Protein AF-A0A922Y9F1-F1 (afdb_monomer_lite)

Structure (mmCIF, N/CA/C/O backbone):
data_AF-A0A922Y9F1-F1
#
_entry.id   AF-A0A922Y9F1-F1
#
loop_
_atom_site.group_PDB
_atom_site.id
_atom_site.type_symbol
_atom_site.label_atom_id
_atom_site.label_alt_id
_atom_site.label_comp_id
_atom_site.label_asym_id
_atom_site.label_entity_id
_atom_site.label_seq_id
_atom_site.pdbx_PDB_ins_code
_atom_site.Cartn_x
_atom_site.Cartn_y
_atom_site.Cartn_z
_atom_site.occupancy
_atom_site.B_iso_or_equiv
_atom_site.auth_seq_id
_atom_site.auth_comp_id
_atom_site.auth_asym_id
_atom_site.auth_atom_id
_atom_site.pdbx_PDB_model_num
ATOM 1 N N . SER A 1 1 ? 3.352 14.376 -12.037 1.00 50.19 1 SER A N 1
ATOM 2 C CA . SER A 1 1 ? 3.086 13.077 -11.376 1.00 50.19 1 SER A CA 1
ATOM 3 C C . SER A 1 1 ? 4.196 12.090 -11.740 1.00 50.19 1 SER A C 1
ATOM 5 O O . SER A 1 1 ? 4.750 12.246 -12.824 1.00 50.19 1 SER A O 1
ATOM 7 N N . PRO A 1 2 ? 4.547 11.108 -10.882 1.00 52.25 2 PRO A N 1
ATOM 8 C CA . PRO A 1 2 ? 5.604 10.110 -11.145 1.00 52.25 2 PRO A CA 1
ATOM 9 C C . PRO A 1 2 ? 5.407 9.315 -12.447 1.00 52.25 2 PRO A C 1
ATOM 11 O O . PRO A 1 2 ? 6.379 8.942 -13.096 1.00 52.25 2 PRO A O 1
ATOM 14 N N . ALA A 1 3 ? 4.149 9.167 -12.881 1.00 56.09 3 ALA A N 1
ATOM 15 C CA . ALA A 1 3 ? 3.768 8.613 -14.182 1.00 56.09 3 ALA A CA 1
ATOM 16 C C . ALA A 1 3 ? 4.402 9.333 -15.394 1.00 56.09 3 ALA A C 1
ATOM 18 O O . ALA A 1 3 ? 4.562 8.721 -16.441 1.00 56.09 3 ALA A O 1
ATOM 19 N N . ASN A 1 4 ? 4.799 10.605 -15.259 1.00 57.25 4 ASN A N 1
ATOM 20 C CA . ASN A 1 4 ? 5.447 11.379 -16.328 1.00 57.25 4 ASN A CA 1
ATOM 21 C C . ASN A 1 4 ? 6.989 11.315 -16.273 1.00 57.25 4 ASN A C 1
ATOM 23 O O . ASN A 1 4 ? 7.649 12.045 -17.007 1.00 57.25 4 ASN A O 1
ATOM 27 N N . ASN A 1 5 ? 7.572 10.512 -15.374 1.00 60.50 5 ASN A N 1
ATOM 28 C CA . ASN A 1 5 ? 9.024 10.385 -15.184 1.00 60.50 5 ASN A CA 1
ATOM 29 C C . ASN A 1 5 ? 9.425 8.917 -14.967 1.00 60.50 5 ASN A C 1
ATOM 31 O O . ASN A 1 5 ? 10.132 8.598 -14.011 1.00 60.50 5 ASN A O 1
ATOM 35 N N . ASP A 1 6 ? 8.903 8.025 -15.812 1.00 61.97 6 ASP A N 1
ATOM 36 C CA . ASP A 1 6 ? 9.219 6.589 -15.827 1.00 61.97 6 ASP A CA 1
ATOM 37 C C . ASP A 1 6 ? 9.053 5.880 -14.473 1.00 61.97 6 ASP A C 1
ATOM 39 O O . ASP A 1 6 ? 9.779 4.937 -14.170 1.00 61.97 6 ASP A O 1
ATOM 43 N N . TYR A 1 7 ? 8.128 6.345 -13.622 1.00 58.06 7 TYR A N 1
ATOM 44 C CA . TYR A 1 7 ? 7.929 5.796 -12.274 1.00 58.06 7 TYR A CA 1
ATOM 45 C C . TYR A 1 7 ? 9.210 5.794 -11.421 1.00 58.06 7 TYR A C 1
ATOM 47 O O . TYR A 1 7 ? 9.376 4.940 -10.543 1.00 58.06 7 TYR A O 1
ATOM 55 N N . LYS A 1 8 ? 10.124 6.749 -11.662 1.00 56.16 8 LYS A N 1
ATOM 56 C CA . LYS A 1 8 ? 11.303 6.943 -10.811 1.00 56.16 8 LYS A CA 1
ATOM 57 C C . LYS A 1 8 ? 10.862 7.104 -9.351 1.00 56.16 8 LYS A C 1
ATOM 59 O O . LYS A 1 8 ? 9.918 7.855 -9.090 1.00 56.16 8 LYS A O 1
ATOM 64 N N . PRO A 1 9 ? 11.528 6.421 -8.405 1.00 55.97 9 PRO A N 1
ATOM 65 C CA . PRO A 1 9 ? 11.002 6.243 -7.060 1.00 55.97 9 PRO A CA 1
ATOM 66 C C . PRO A 1 9 ? 11.047 7.555 -6.271 1.00 55.97 9 PRO A C 1
ATOM 68 O O . PRO A 1 9 ? 12.086 7.940 -5.740 1.00 55.97 9 PRO A O 1
ATOM 71 N N . GLY A 1 10 ? 9.900 8.231 -6.176 1.00 61.06 10 GLY A N 1
ATOM 72 C CA . GLY A 1 10 ? 9.630 9.199 -5.109 1.00 61.06 10 GLY A CA 1
ATOM 73 C C . GLY A 1 10 ? 9.109 8.491 -3.856 1.00 61.06 10 GLY A C 1
ATOM 74 O O . GLY A 1 10 ? 9.471 8.852 -2.739 1.00 61.06 10 GLY A O 1
ATOM 75 N N . PHE A 1 11 ? 8.316 7.430 -4.052 1.00 70.44 11 PHE A N 1
ATOM 76 C CA . PHE A 1 11 ? 7.837 6.538 -3.000 1.00 70.44 11 PHE A CA 1
ATOM 7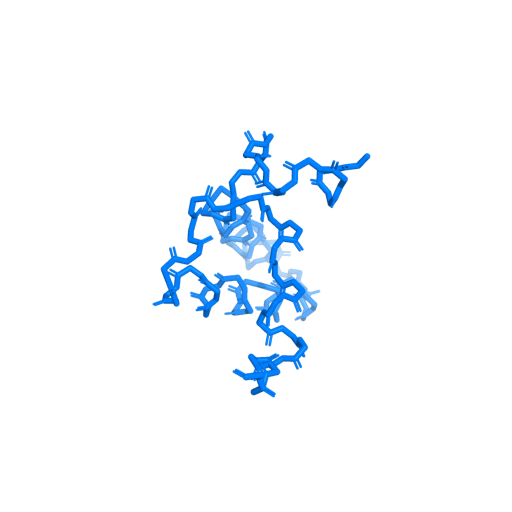7 C C . PHE A 1 11 ? 7.745 5.101 -3.533 1.00 70.44 11 PHE A C 1
ATOM 79 O O . PHE A 1 11 ? 6.882 4.777 -4.350 1.00 70.44 11 PHE A O 1
ATOM 86 N N . ALA A 1 12 ? 8.675 4.244 -3.108 1.00 83.88 12 ALA A N 1
ATOM 87 C 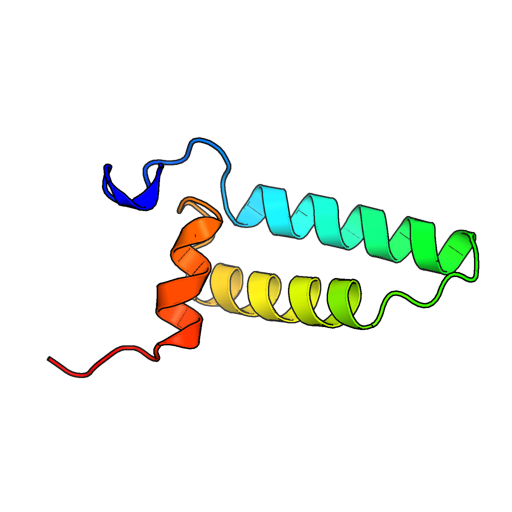CA . ALA A 1 12 ? 8.791 2.884 -3.630 1.00 83.88 12 ALA A CA 1
ATOM 88 C C . ALA A 1 12 ? 7.567 2.022 -3.276 1.00 83.88 12 ALA A C 1
ATOM 90 O O . ALA A 1 12 ? 7.049 2.086 -2.160 1.00 83.88 12 ALA A O 1
ATOM 91 N N . SER A 1 13 ? 7.154 1.146 -4.192 1.00 87.12 13 SER A N 1
ATOM 92 C CA . SER A 1 13 ? 6.073 0.177 -3.975 1.00 87.12 13 SER A CA 1
ATOM 93 C C . SER A 1 13 ? 6.286 -0.669 -2.710 1.00 87.12 13 SER A C 1
ATOM 95 O O . SER A 1 13 ? 5.352 -0.904 -1.941 1.00 87.12 13 SER A O 1
ATOM 97 N N . ALA A 1 14 ? 7.532 -1.063 -2.426 1.00 86.88 14 ALA A N 1
ATOM 98 C CA . ALA A 1 14 ? 7.870 -1.782 -1.199 1.00 86.88 14 ALA A CA 1
ATOM 99 C C . ALA A 1 14 ? 7.566 -0.975 0.084 1.00 86.88 14 ALA A C 1
ATOM 101 O O . ALA A 1 14 ? 7.171 -1.560 1.095 1.00 86.88 14 ALA A O 1
ATOM 102 N N . LEU A 1 15 ? 7.709 0.357 0.048 1.00 90.38 15 LEU A N 1
ATOM 103 C CA . LEU A 1 15 ? 7.350 1.235 1.168 1.00 90.38 15 LEU A CA 1
ATOM 104 C C . LEU A 1 15 ? 5.830 1.352 1.314 1.00 90.38 15 LEU A C 1
ATOM 106 O O . LEU A 1 15 ? 5.325 1.246 2.427 1.00 90.38 15 LEU A O 1
ATOM 110 N N . MET A 1 16 ? 5.093 1.439 0.203 1.00 92.88 16 MET A N 1
ATOM 111 C CA . MET A 1 16 ? 3.626 1.400 0.229 1.00 92.88 16 MET A CA 1
ATOM 112 C C . MET A 1 16 ? 3.101 0.100 0.853 1.00 92.88 16 MET A C 1
ATOM 114 O O . MET A 1 16 ? 2.210 0.124 1.701 1.00 92.88 16 MET A O 1
ATOM 118 N N . LEU A 1 17 ? 3.683 -1.048 0.487 1.00 93.75 17 LEU A N 1
ATOM 119 C CA . LEU A 1 17 ? 3.324 -2.337 1.083 1.00 93.75 17 LEU A CA 1
ATOM 120 C C . LEU A 1 17 ? 3.597 -2.369 2.594 1.00 93.75 17 LEU A C 1
ATOM 122 O O . LEU A 1 17 ? 2.792 -2.917 3.349 1.00 93.75 17 LEU A O 1
ATOM 126 N N . LYS A 1 18 ? 4.724 -1.803 3.040 1.00 93.44 18 LYS A N 1
ATOM 127 C CA . LYS A 1 18 ? 5.053 -1.702 4.467 1.00 93.44 18 LYS A CA 1
ATOM 128 C C . LYS A 1 18 ? 3.991 -0.892 5.214 1.00 93.44 18 LYS A C 1
ATOM 130 O O . LYS A 1 18 ? 3.476 -1.373 6.221 1.00 93.44 18 LYS A O 1
ATOM 135 N N . ASP A 1 19 ? 3.632 0.282 4.708 1.00 94.94 19 ASP A N 1
ATOM 136 C CA . ASP A 1 19 ? 2.652 1.157 5.359 1.00 94.94 19 ASP A CA 1
ATOM 137 C C . ASP A 1 19 ? 1.252 0.533 5.378 1.00 94.94 19 ASP A C 1
ATOM 139 O O . ASP A 1 19 ? 0.552 0.607 6.388 1.00 94.94 19 ASP A O 1
ATOM 143 N N . LEU A 1 20 ? 0.865 -0.178 4.313 1.00 95.25 20 LEU A N 1
ATOM 144 C CA . LEU A 1 20 ? -0.390 -0.930 4.278 1.00 95.25 20 LEU A CA 1
ATOM 145 C C . LEU A 1 20 ? -0.427 -2.042 5.330 1.00 95.25 20 LEU A C 1
ATOM 147 O O . LEU A 1 20 ? -1.455 -2.219 5.977 1.00 95.25 20 LEU A O 1
ATOM 151 N N . LYS A 1 21 ? 0.677 -2.766 5.550 1.00 95.75 21 LYS A N 1
ATOM 152 C CA . LYS A 1 21 ? 0.751 -3.778 6.617 1.00 95.75 21 LYS A CA 1
ATOM 153 C C . LYS A 1 21 ? 0.588 -3.153 8.001 1.00 95.75 21 LYS A C 1
ATOM 155 O O . LYS A 1 21 ? -0.237 -3.633 8.772 1.00 95.75 21 LYS A O 1
ATOM 160 N N . LEU A 1 22 ? 1.279 -2.043 8.268 1.00 97.19 22 LEU A N 1
ATOM 161 C CA . LEU A 1 22 ? 1.127 -1.296 9.522 1.00 97.19 22 LEU A CA 1
ATOM 162 C C . LEU A 1 22 ? -0.315 -0.798 9.716 1.00 97.19 22 LEU A C 1
ATOM 164 O O . LEU A 1 22 ? -0.871 -0.905 10.807 1.00 97.19 22 LEU A O 1
ATOM 168 N N . ALA A 1 23 ? -0.957 -0.311 8.651 1.00 96.38 23 ALA A N 1
ATOM 169 C CA . ALA A 1 23 ? -2.354 0.109 8.693 1.00 96.38 23 ALA A CA 1
ATOM 170 C C . ALA A 1 23 ? -3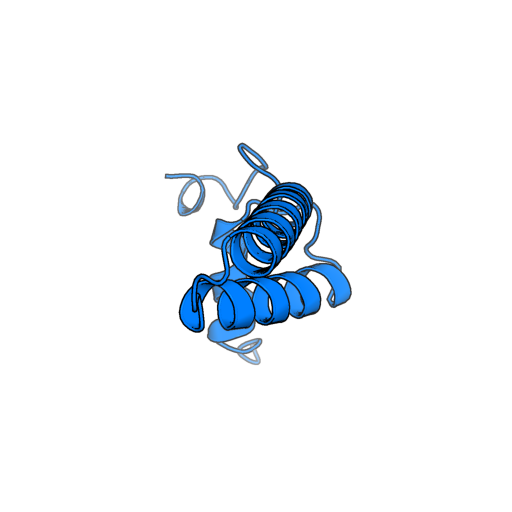.313 -1.062 8.971 1.00 96.38 23 ALA A C 1
ATOM 172 O O . ALA A 1 23 ? -4.283 -0.893 9.707 1.00 96.38 23 ALA A O 1
ATOM 173 N N . GLN A 1 24 ? -3.051 -2.251 8.414 1.00 97.75 24 GLN A N 1
ATOM 174 C CA . GLN A 1 24 ? -3.842 -3.452 8.702 1.00 97.75 24 GLN A CA 1
ATOM 175 C C . GLN A 1 24 ? -3.659 -3.925 10.150 1.00 97.75 24 GLN A C 1
ATOM 177 O O . GLN A 1 24 ? -4.649 -4.247 10.799 1.00 97.75 24 GLN A O 1
ATOM 182 N N . GLU A 1 25 ? -2.435 -3.913 10.683 1.00 97.25 25 GLU A N 1
ATOM 183 C CA . GLU A 1 25 ? -2.165 -4.231 12.093 1.00 97.25 25 GLU A CA 1
ATOM 184 C C . GLU A 1 25 ? -2.905 -3.271 13.037 1.00 97.25 25 GLU A C 1
ATOM 186 O O . GLU A 1 25 ? -3.583 -3.710 13.968 1.00 97.25 25 GLU A O 1
ATOM 191 N N . ALA A 1 26 ? -2.860 -1.967 12.751 1.00 96.88 26 ALA A N 1
ATOM 192 C CA . ALA A 1 26 ? -3.589 -0.961 13.519 1.00 96.88 26 ALA A CA 1
ATOM 193 C C . ALA A 1 26 ? -5.113 -1.145 13.422 1.00 96.88 26 ALA A C 1
ATOM 195 O O . ALA A 1 26 ? -5.814 -1.041 14.428 1.00 96.88 26 ALA A O 1
ATOM 196 N N . ALA A 1 27 ? -5.634 -1.458 12.232 1.00 96.62 27 ALA A N 1
ATOM 197 C CA . ALA A 1 27 ? -7.055 -1.723 12.036 1.00 96.62 27 ALA A CA 1
ATOM 198 C C . ALA A 1 27 ? -7.521 -2.952 12.834 1.00 96.62 27 ALA A C 1
ATOM 200 O O . ALA A 1 27 ? -8.568 -2.893 13.474 1.00 96.62 27 ALA A O 1
ATOM 201 N N . GLN A 1 28 ? -6.724 -4.027 12.864 1.00 95.94 28 GLN A N 1
ATOM 202 C CA . GLN A 1 28 ? -7.002 -5.207 13.691 1.00 95.94 28 GLN A CA 1
ATOM 203 C C . GLN A 1 28 ? -7.014 -4.859 15.183 1.00 95.94 28 GLN A C 1
ATOM 205 O O . GLN A 1 28 ? -7.959 -5.213 15.884 1.00 95.94 28 GLN A O 1
ATOM 210 N N . ALA A 1 29 ? -6.017 -4.107 15.661 1.00 97.31 29 ALA A N 1
ATOM 211 C CA . ALA A 1 29 ? -5.951 -3.677 17.059 1.00 97.31 29 ALA A CA 1
ATOM 212 C C . ALA A 1 29 ? -7.127 -2.767 17.462 1.00 97.31 29 ALA A C 1
ATOM 214 O O . ALA A 1 29 ? -7.596 -2.826 18.596 1.00 97.31 29 ALA A O 1
ATOM 215 N N . ALA A 1 30 ? -7.621 -1.947 16.531 1.00 96.62 30 ALA A N 1
ATOM 216 C CA . ALA A 1 30 ? -8.749 -1.044 16.745 1.00 96.62 30 ALA A CA 1
ATOM 217 C C . ALA A 1 30 ? -10.128 -1.688 16.489 1.00 96.62 30 ALA A C 1
ATOM 219 O O . ALA A 1 30 ? -11.147 -1.023 16.672 1.00 96.62 30 ALA A O 1
ATOM 220 N N . GLY A 1 31 ? -10.188 -2.944 16.027 1.00 95.44 31 GLY A N 1
ATOM 221 C CA . GLY A 1 31 ? -11.441 -3.589 15.614 1.00 95.44 31 GLY A CA 1
ATOM 222 C C . GLY A 1 31 ? -12.102 -2.936 14.390 1.00 95.44 31 GLY A C 1
ATOM 223 O O . GLY A 1 31 ? -13.314 -3.044 14.205 1.00 95.44 31 GLY A O 1
ATOM 224 N N . ALA A 1 32 ? -11.329 -2.234 13.559 1.00 96.06 32 ALA A N 1
ATOM 225 C CA . ALA A 1 32 ? -11.818 -1.518 12.389 1.00 96.06 32 ALA A CA 1
ATOM 226 C C . ALA A 1 32 ? -11.788 -2.402 11.132 1.00 96.06 32 ALA A C 1
ATOM 228 O O . ALA A 1 32 ? -10.759 -2.971 10.765 1.00 96.06 32 ALA A O 1
ATOM 229 N N . SER A 1 33 ? -12.909 -2.465 10.410 1.00 95.56 33 SER A N 1
ATOM 230 C CA . SER A 1 33 ? -12.978 -3.165 9.124 1.00 95.56 33 SER A CA 1
ATOM 231 C C . SER A 1 33 ? -12.429 -2.284 8.001 1.00 95.56 33 SER A C 1
ATOM 233 O O . SER A 1 33 ? -12.982 -1.226 7.704 1.00 95.56 33 SER A O 1
ATOM 235 N N . THR A 1 34 ? -11.341 -2.718 7.359 1.00 96.06 34 THR A N 1
ATOM 236 C CA . THR A 1 34 ? -10.691 -1.992 6.251 1.00 96.06 34 THR A CA 1
ATOM 237 C C . THR A 1 34 ? -10.555 -2.868 4.996 1.00 96.06 34 THR A C 1
ATOM 239 O O . THR A 1 34 ? -9.446 -3.125 4.526 1.00 96.06 34 THR A O 1
ATOM 242 N N . PRO A 1 35 ? -11.671 -3.332 4.397 1.00 94.31 35 PRO A N 1
ATOM 243 C CA . PRO A 1 35 ? -11.639 -4.300 3.295 1.00 94.31 35 PRO A CA 1
ATOM 244 C C . PRO A 1 35 ? -10.852 -3.797 2.076 1.00 94.31 35 PRO A C 1
ATOM 246 O O . PRO A 1 35 ? -10.108 -4.560 1.464 1.00 94.31 35 PRO A O 1
ATOM 249 N N . LEU A 1 36 ? -10.939 -2.499 1.763 1.00 96.81 36 LEU A N 1
ATOM 250 C CA . LEU A 1 36 ? -10.150 -1.894 0.685 1.00 96.81 36 LEU A CA 1
ATOM 251 C C . LEU A 1 36 ? -8.653 -1.836 1.018 1.00 96.81 36 LEU A C 1
ATOM 253 O O . LEU A 1 36 ? -7.827 -2.050 0.137 1.00 96.81 36 LEU A O 1
ATOM 257 N N . GLY A 1 37 ? -8.297 -1.597 2.284 1.00 95.31 37 GLY A N 1
ATOM 258 C CA . GLY A 1 37 ? -6.906 -1.613 2.744 1.00 95.31 37 GLY A CA 1
ATOM 259 C C . GLY A 1 37 ? -6.297 -3.014 2.685 1.00 95.31 37 GLY A C 1
ATOM 260 O O . GLY A 1 37 ? -5.172 -3.180 2.218 1.00 95.31 37 GLY A O 1
ATOM 261 N N . SER A 1 38 ? -7.072 -4.032 3.066 1.00 95.50 38 SER A N 1
ATOM 262 C CA . SER A 1 38 ? -6.676 -5.437 2.943 1.00 95.50 38 SER A CA 1
ATOM 263 C C . SER A 1 38 ? -6.460 -5.841 1.482 1.00 95.50 38 SER A C 1
ATOM 265 O O . SER A 1 38 ? -5.434 -6.434 1.144 1.00 95.50 38 SER A O 1
ATOM 267 N N . ALA A 1 39 ? -7.387 -5.471 0.592 1.00 95.88 39 ALA A N 1
ATOM 268 C CA . ALA A 1 39 ? -7.246 -5.720 -0.840 1.00 95.88 39 ALA A CA 1
ATOM 269 C C . ALA A 1 39 ? -6.023 -4.992 -1.424 1.00 95.88 39 ALA A C 1
ATOM 271 O O . ALA A 1 39 ? -5.242 -5.592 -2.162 1.00 95.88 39 ALA A O 1
ATOM 272 N N . ALA A 1 40 ? -5.799 -3.731 -1.042 1.00 94.81 40 ALA A N 1
ATOM 273 C CA . ALA A 1 40 ? -4.622 -2.976 -1.459 1.00 94.81 40 ALA A CA 1
ATOM 274 C C . ALA A 1 40 ? -3.320 -3.654 -1.002 1.00 94.81 40 ALA A C 1
ATOM 276 O O . ALA A 1 40 ? -2.410 -3.823 -1.812 1.00 94.81 40 ALA A O 1
ATOM 277 N N . ALA A 1 41 ? -3.235 -4.108 0.255 1.00 95.38 41 ALA A N 1
ATOM 278 C CA . ALA A 1 41 ? -2.058 -4.808 0.774 1.00 95.38 41 ALA A CA 1
ATOM 279 C C . ALA A 1 41 ? -1.736 -6.079 -0.032 1.00 95.38 41 ALA A C 1
ATOM 281 O O . ALA A 1 41 ? -0.571 -6.352 -0.322 1.00 95.38 41 ALA A O 1
ATOM 282 N N . GLN A 1 42 ? -2.764 -6.827 -0.443 1.00 95.12 42 GLN A N 1
ATOM 283 C CA . GLN A 1 42 ? -2.598 -8.013 -1.286 1.00 95.12 42 GLN A CA 1
ATOM 284 C C . GLN A 1 42 ? -2.092 -7.656 -2.689 1.00 95.12 42 GLN A C 1
ATOM 286 O O . GLN A 1 42 ? -1.144 -8.270 -3.177 1.00 95.12 42 GLN A O 1
ATOM 291 N N . VAL A 1 43 ? -2.673 -6.631 -3.316 1.00 94.00 43 VAL A N 1
ATOM 292 C CA . VAL A 1 43 ? -2.304 -6.182 -4.667 1.00 94.00 43 VAL A CA 1
ATOM 293 C C . VAL A 1 43 ? -0.865 -5.648 -4.707 1.00 94.00 43 VAL A C 1
ATOM 295 O O . VAL A 1 43 ? -0.088 -6.053 -5.572 1.00 94.00 43 VAL A O 1
ATOM 298 N N . TYR A 1 44 ? -0.451 -4.838 -3.727 1.00 93.69 44 TYR A N 1
ATOM 299 C CA . TYR A 1 44 ? 0.948 -4.401 -3.598 1.00 93.69 44 TYR A CA 1
ATOM 300 C C . TYR A 1 44 ? 1.901 -5.550 -3.246 1.00 93.69 44 TYR A C 1
ATOM 302 O O . TYR A 1 44 ? 3.047 -5.560 -3.698 1.00 93.69 44 TYR A O 1
ATOM 310 N N . GLY A 1 45 ? 1.434 -6.541 -2.481 1.00 94.00 45 GLY A N 1
ATOM 311 C CA . GLY A 1 45 ? 2.175 -7.774 -2.223 1.00 94.00 45 GLY A CA 1
ATOM 312 C C . GLY A 1 45 ? 2.501 -8.527 -3.513 1.00 94.00 45 GLY A C 1
ATOM 313 O O . GLY A 1 45 ? 3.651 -8.912 -3.722 1.00 94.00 45 GLY A O 1
ATOM 314 N N . LEU A 1 46 ? 1.514 -8.668 -4.402 1.00 92.94 46 LEU A N 1
ATOM 315 C CA . LEU A 1 46 ? 1.686 -9.305 -5.707 1.00 92.94 46 LEU A CA 1
ATOM 316 C C . LEU A 1 46 ? 2.630 -8.507 -6.618 1.00 92.94 46 LEU A C 1
ATOM 318 O O . LEU A 1 46 ? 3.532 -9.086 -7.216 1.00 92.94 46 LEU A O 1
ATOM 322 N N . HIS A 1 47 ? 2.475 -7.183 -6.670 1.00 90.38 47 HIS A N 1
ATOM 323 C CA . HIS A 1 47 ? 3.343 -6.299 -7.461 1.00 90.38 47 HIS A CA 1
ATOM 324 C C . HIS A 1 47 ? 4.807 -6.380 -7.032 1.00 90.38 47 HIS A C 1
ATOM 326 O O . HIS A 1 47 ? 5.703 -6.515 -7.859 1.00 90.38 47 HIS A O 1
ATOM 332 N N . ASN A 1 48 ? 5.058 -6.380 -5.721 1.00 90.06 48 ASN A N 1
ATOM 333 C CA . ASN A 1 48 ? 6.405 -6.548 -5.186 1.00 90.06 48 ASN A CA 1
ATOM 334 C C . ASN A 1 48 ? 6.974 -7.946 -5.496 1.00 90.06 48 ASN A C 1
ATOM 336 O O . ASN A 1 48 ? 8.143 -8.071 -5.856 1.00 90.06 48 ASN A O 1
ATOM 340 N N . ALA A 1 49 ? 6.146 -8.996 -5.413 1.00 90.00 49 ALA A N 1
ATOM 341 C CA . ALA A 1 49 ? 6.538 -10.361 -5.772 1.00 90.00 49 ALA A CA 1
ATOM 342 C C . ALA A 1 49 ? 6.867 -10.525 -7.269 1.00 90.00 49 ALA A C 1
ATOM 344 O O . ALA A 1 49 ? 7.611 -11.430 -7.636 1.00 90.00 49 ALA A O 1
ATOM 345 N N . TRP A 1 50 ? 6.357 -9.640 -8.127 1.00 87.50 50 TRP A N 1
ATOM 346 C CA . TRP A 1 50 ? 6.692 -9.573 -9.553 1.00 87.50 50 TRP A CA 1
ATOM 347 C C . TRP A 1 50 ? 8.000 -8.823 -9.850 1.00 87.50 50 TRP A C 1
ATOM 349 O O . TRP A 1 50 ? 8.356 -8.658 -11.013 1.00 87.50 50 TRP A O 1
ATOM 359 N N . GLY A 1 51 ? 8.740 -8.399 -8.820 1.00 86.75 51 GLY A N 1
ATOM 360 C CA . GLY A 1 51 ? 10.029 -7.715 -8.965 1.00 86.75 51 GLY A CA 1
ATOM 361 C C . GLY A 1 51 ? 9.925 -6.192 -9.071 1.00 86.75 51 GLY A C 1
ATOM 362 O O . GLY A 1 51 ? 10.946 -5.513 -9.126 1.00 86.75 51 GLY A O 1
ATOM 363 N N . GLU A 1 52 ? 8.718 -5.631 -9.012 1.00 85.56 52 GLU A N 1
ATOM 364 C CA . GLU A 1 52 ? 8.467 -4.191 -9.151 1.00 85.56 52 GLU A CA 1
ATOM 365 C C . GLU A 1 52 ? 8.503 -3.451 -7.796 1.00 85.56 52 GLU A C 1
ATOM 367 O O . GLU A 1 52 ? 7.964 -2.360 -7.624 1.00 85.56 52 GLU A O 1
ATOM 372 N N . GLY A 1 53 ? 9.144 -4.033 -6.780 1.00 84.00 53 GLY A N 1
ATOM 373 C CA . GLY A 1 53 ? 9.263 -3.427 -5.449 1.00 84.00 53 GLY A CA 1
ATOM 374 C C . GLY A 1 53 ? 9.970 -2.075 -5.426 1.00 84.00 53 GLY A C 1
ATOM 375 O O . GLY A 1 53 ? 9.659 -1.223 -4.590 1.00 84.00 53 GLY A O 1
ATOM 376 N N . GLY A 1 54 ? 10.923 -1.898 -6.343 1.00 84.31 54 GLY A N 1
ATOM 377 C CA . GLY A 1 54 ? 11.728 -0.687 -6.483 1.00 84.31 54 GLY A CA 1
ATOM 378 C C . GLY A 1 54 ? 11.098 0.402 -7.351 1.00 84.31 54 GLY A C 1
ATOM 379 O O . GLY A 1 54 ? 11.645 1.503 -7.398 1.00 84.31 54 GLY A O 1
ATOM 380 N N . THR A 1 55 ? 9.977 0.132 -8.030 1.00 85.31 55 THR A N 1
ATOM 381 C CA . THR A 1 55 ? 9.279 1.160 -8.812 1.00 85.31 55 THR A CA 1
ATOM 382 C C . THR A 1 55 ? 8.483 2.077 -7.900 1.00 85.31 55 THR A C 1
ATOM 384 O O . THR A 1 55 ? 8.161 1.722 -6.763 1.00 85.31 55 THR A O 1
ATOM 387 N N . ASP A 1 56 ? 8.105 3.248 -8.404 1.00 87.62 56 ASP A N 1
ATOM 388 C CA . ASP A 1 56 ? 7.095 4.064 -7.739 1.00 87.62 56 ASP A CA 1
ATOM 389 C C . ASP A 1 56 ? 5.801 3.260 -7.514 1.00 87.62 56 ASP A C 1
ATOM 391 O O . ASP A 1 56 ? 5.434 2.397 -8.320 1.00 87.62 56 ASP A O 1
ATOM 395 N N . PHE A 1 57 ? 5.100 3.544 -6.415 1.00 83.62 57 PHE A N 1
ATOM 396 C CA . PHE A 1 57 ? 3.836 2.888 -6.066 1.00 83.62 57 PHE A CA 1
ATOM 397 C C . PHE A 1 57 ? 2.790 2.970 -7.192 1.00 83.62 57 PHE A C 1
ATOM 399 O O . PHE A 1 57 ? 1.996 2.048 -7.369 1.00 83.62 57 PHE A O 1
ATOM 406 N N . SER A 1 58 ? 2.813 4.041 -7.996 1.00 86.38 58 SER A N 1
ATOM 407 C CA . SER A 1 58 ? 1.904 4.191 -9.135 1.00 86.38 58 SER A CA 1
ATOM 408 C C . SER A 1 58 ? 2.154 3.183 -10.267 1.00 86.38 58 SER A C 1
ATOM 410 O O . SER A 1 58 ? 1.256 2.955 -11.080 1.00 86.38 58 SER A O 1
ATOM 412 N N . GLY A 1 59 ? 3.305 2.497 -10.272 1.00 84.56 59 GLY A N 1
ATOM 413 C CA . GLY A 1 59 ? 3.624 1.390 -11.182 1.00 84.56 59 GLY A CA 1
ATOM 414 C C . GLY A 1 59 ? 2.706 0.171 -11.031 1.00 84.56 59 GLY A C 1
ATOM 415 O O . GLY A 1 59 ? 2.644 -0.665 -11.930 1.00 84.56 59 GLY A O 1
ATOM 416 N N . ILE A 1 60 ? 1.902 0.111 -9.959 1.00 87.44 60 ILE A N 1
ATOM 417 C CA . ILE A 1 60 ? 0.857 -0.905 -9.752 1.00 87.44 60 ILE A CA 1
ATOM 418 C C . ILE A 1 60 ? -0.121 -1.017 -10.932 1.00 87.44 60 ILE A C 1
ATOM 420 O O . ILE A 1 60 ? -0.743 -2.054 -11.157 1.00 87.44 60 ILE A O 1
ATOM 424 N N . ILE A 1 61 ? -0.244 0.044 -11.733 1.00 86.81 61 ILE A N 1
ATOM 425 C CA . ILE A 1 61 ? -1.075 0.043 -12.933 1.00 86.81 61 ILE A CA 1
ATOM 426 C C . ILE A 1 61 ? -0.606 -0.979 -13.981 1.00 86.81 61 ILE A C 1
ATOM 428 O O . ILE A 1 61 ? -1.435 -1.479 -14.738 1.00 86.81 61 ILE A O 1
ATOM 432 N N . HIS A 1 62 ? 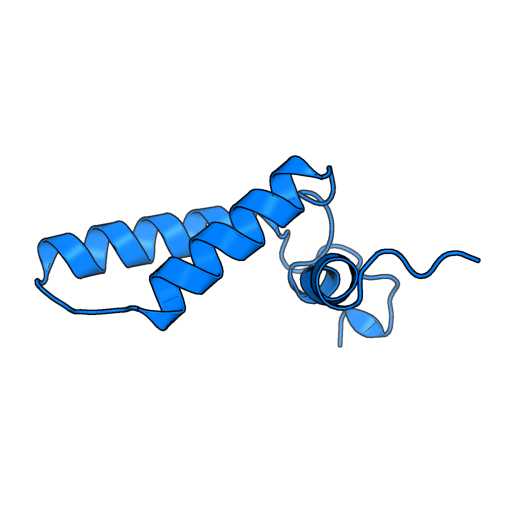0.684 -1.333 -14.016 1.00 83.31 62 HIS A N 1
ATOM 433 C CA . HIS A 1 62 ? 1.212 -2.373 -14.907 1.00 83.31 62 HIS A CA 1
ATOM 434 C C . HIS A 1 62 ? 0.689 -3.762 -14.529 1.00 83.31 62 HIS A C 1
ATOM 436 O O . HIS A 1 62 ? 0.327 -4.544 -15.407 1.00 83.31 62 HIS A O 1
ATOM 442 N N . LEU A 1 63 ? 0.574 -4.040 -13.225 1.00 85.31 63 LEU A N 1
ATOM 443 C CA . LEU A 1 63 ? -0.062 -5.254 -12.719 1.00 85.31 63 LEU A CA 1
ATOM 444 C C . LEU A 1 63 ? -1.547 -5.292 -13.114 1.00 85.31 63 LEU A C 1
ATOM 446 O O . LEU A 1 63 ? -2.025 -6.299 -13.632 1.00 85.31 63 LEU A O 1
ATOM 450 N N . LEU A 1 64 ? -2.270 -4.183 -12.913 1.00 84.88 64 LEU A N 1
ATOM 451 C CA . LEU A 1 64 ? -3.719 -4.109 -13.154 1.00 84.88 64 LEU A CA 1
ATOM 452 C C . LEU A 1 64 ? -4.110 -4.144 -14.632 1.00 84.88 64 LEU A C 1
ATOM 454 O O . LEU A 1 64 ? -5.155 -4.690 -14.977 1.00 84.88 64 LEU A O 1
ATOM 458 N N . ARG A 1 65 ? -3.290 -3.569 -15.514 1.00 84.75 65 ARG A N 1
ATOM 459 C CA . ARG A 1 65 ? -3.523 -3.620 -16.964 1.00 84.75 65 ARG A CA 1
ATOM 460 C C . ARG A 1 65 ? -3.280 -5.016 -17.541 1.00 84.75 65 ARG A C 1
ATOM 462 O O . ARG A 1 65 ? -3.672 -5.269 -18.677 1.00 84.75 65 ARG A O 1
ATOM 469 N N . GLY A 1 66 ? -2.658 -5.909 -16.764 1.00 69.25 66 GLY A N 1
ATOM 470 C CA . GLY A 1 66 ? -2.018 -7.107 -17.282 1.00 69.25 66 GLY A CA 1
ATOM 471 C C . GLY A 1 66 ? -0.843 -6.704 -18.168 1.00 69.25 66 GLY A C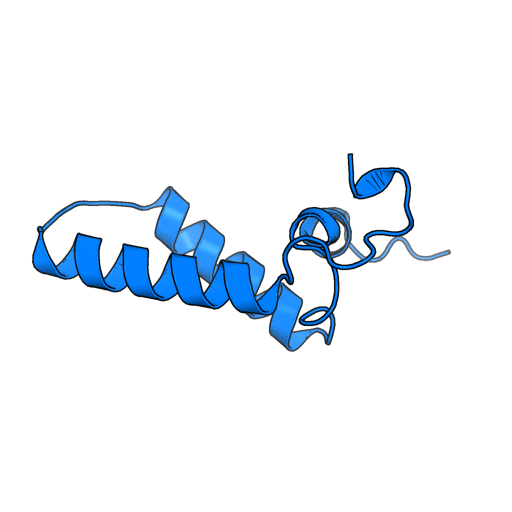 1
ATOM 472 O O . GLY A 1 66 ? -0.854 -5.652 -18.807 1.00 69.25 66 GLY A O 1
ATOM 473 N N . ARG A 1 67 ? 0.206 -7.524 -18.229 1.00 57.16 67 ARG A N 1
ATOM 474 C CA . ARG A 1 67 ? 1.262 -7.295 -19.214 1.00 57.16 67 ARG A CA 1
ATOM 475 C C . ARG A 1 67 ? 0.620 -7.432 -20.595 1.00 57.16 67 ARG A C 1
ATOM 477 O O . ARG A 1 67 ? 0.373 -8.550 -21.043 1.00 57.16 67 ARG A O 1
ATOM 484 N N . GLY A 1 68 ? 0.268 -6.303 -21.214 1.00 48.91 68 GLY A N 1
ATOM 485 C CA . GLY A 1 68 ? -0.126 -6.253 -22.610 1.00 48.91 68 GLY A CA 1
ATOM 486 C C . GLY A 1 68 ? 0.971 -6.967 -23.376 1.00 48.91 68 GLY A C 1
ATOM 487 O O . GLY A 1 68 ? 2.141 -6.611 -23.254 1.00 48.91 68 GLY A O 1
ATOM 488 N N . LYS A 1 69 ? 0.614 -8.063 -24.042 1.00 36.50 69 LYS A N 1
ATOM 489 C CA . LYS A 1 69 ? 1.500 -8.657 -25.030 1.00 36.50 69 LYS A CA 1
ATOM 490 C C . LYS A 1 69 ? 1.674 -7.600 -26.117 1.00 36.50 69 LYS A C 1
ATOM 492 O O . LYS A 1 69 ? 0.716 -7.339 -26.839 1.00 36.50 69 LYS A O 1
ATOM 497 N N . GLU A 1 70 ? 2.854 -7.008 -26.186 1.00 35.97 70 GLU A N 1
ATOM 498 C CA . GLU A 1 70 ? 3.427 -6.501 -27.432 1.00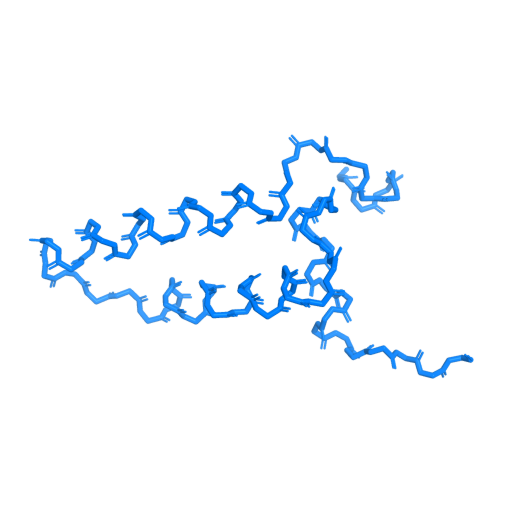 35.97 70 GLU A CA 1
ATOM 499 C C . GLU A 1 70 ? 4.589 -7.423 -27.801 1.00 35.97 70 GLU A C 1
ATOM 501 O O . GLU A 1 70 ? 5.364 -7.784 -26.881 1.00 35.97 70 GLU A O 1
#

pLDDT: mean 83.33, std 16.34, range [35.97, 97.75]

Radius of gyration: 13.25 Å; chains: 1; bounding box: 25×23×44 Å

Foldseek 3Di:
DCVVVQQQPPPFLLNVLVVLVVVVVVCVVVVHDDPVSVVLNVLSVVCVVVVRRRGHNVCSVCVVVDVPDD

Secondary structure (DSSP, 8-state):
-GGGTTT--SSBHHHHHHHHHHHHHHHHHTT---HHHHHHHHHHHHHHHTTGGGSBGGGHHHHHT-----

Sequence (70 aa):
SPANNDYKPGFASALMLKDLKLAQEAAQAAGASTPLGSAAAQVYGLHNAWGEGGTDFSGIIHLLRGRGKE